Protein AF-A0A9K3PK61-F1 (afdb_monomer_lite)

Structure (mmCIF, N/CA/C/O backbone):
data_AF-A0A9K3PK61-F1
#
_entry.id   AF-A0A9K3PK61-F1
#
loop_
_atom_site.group_PDB
_atom_site.id
_atom_site.type_symbol
_atom_site.label_atom_id
_atom_site.label_alt_id
_atom_site.label_comp_id
_atom_site.label_asym_id
_atom_site.label_entity_id
_atom_site.label_seq_id
_atom_site.pdbx_PDB_ins_code
_atom_site.Cartn_x
_atom_site.Cartn_y
_atom_site.Cartn_z
_atom_site.occupancy
_atom_site.B_iso_or_equiv
_atom_site.auth_seq_id
_atom_site.auth_comp_id
_atom_site.auth_asym_id
_atom_site.auth_atom_id
_atom_site.pdbx_PDB_model_num
ATOM 1 N N . MET A 1 1 ? 43.080 -5.208 -83.975 1.00 47.97 1 MET A N 1
ATOM 2 C CA . MET A 1 1 ? 43.660 -5.923 -82.816 1.00 47.97 1 MET A CA 1
ATOM 3 C C . MET A 1 1 ? 43.603 -5.013 -81.592 1.00 47.97 1 MET A C 1
ATOM 5 O O . MET A 1 1 ? 44.447 -4.141 -81.452 1.00 47.97 1 MET A O 1
ATOM 9 N N . LEU A 1 2 ? 42.572 -5.136 -80.748 1.00 50.62 2 LEU A N 1
ATOM 10 C CA . LEU A 1 2 ? 42.465 -4.331 -79.523 1.00 50.62 2 LEU A CA 1
ATOM 11 C C . LEU A 1 2 ? 43.366 -4.932 -78.436 1.00 50.62 2 LEU A C 1
ATOM 13 O O . LEU A 1 2 ? 43.166 -6.068 -78.007 1.00 50.62 2 LEU A O 1
ATOM 17 N N . SER A 1 3 ? 44.374 -4.145 -78.059 1.00 52.72 3 SER A N 1
ATOM 18 C CA . SER A 1 3 ? 45.453 -4.431 -77.111 1.00 52.72 3 SER A CA 1
ATOM 19 C C . SER A 1 3 ? 44.979 -5.129 -75.829 1.00 52.72 3 SER A C 1
ATOM 21 O O . SER A 1 3 ? 44.103 -4.638 -75.111 1.00 52.72 3 SER A O 1
ATOM 23 N N . GLN A 1 4 ? 45.611 -6.263 -75.506 1.00 58.41 4 GLN A N 1
ATOM 24 C CA . GLN A 1 4 ? 45.382 -7.037 -74.279 1.00 58.41 4 GLN A CA 1
ATOM 25 C C . GLN A 1 4 ? 45.570 -6.211 -72.989 1.00 58.41 4 GLN A C 1
ATOM 27 O O . GLN A 1 4 ? 45.016 -6.570 -71.949 1.00 58.41 4 GLN A O 1
ATOM 32 N N . ALA A 1 5 ? 46.292 -5.086 -73.047 1.00 55.88 5 ALA A N 1
ATOM 33 C CA . ALA A 1 5 ? 46.519 -4.206 -71.903 1.00 55.88 5 ALA A CA 1
ATOM 34 C C . ALA A 1 5 ? 45.231 -3.515 -71.413 1.00 55.88 5 ALA A C 1
ATOM 36 O O . ALA A 1 5 ? 45.016 -3.395 -70.209 1.00 55.88 5 ALA A O 1
ATOM 37 N N . SER A 1 6 ? 44.328 -3.146 -72.329 1.00 56.25 6 SER A N 1
ATOM 38 C CA . SER A 1 6 ? 43.074 -2.450 -71.996 1.00 56.25 6 SER A CA 1
ATOM 39 C C . SER A 1 6 ? 42.056 -3.368 -71.295 1.00 56.25 6 SER A C 1
ATOM 41 O O . SER A 1 6 ? 41.242 -2.926 -70.487 1.00 56.25 6 SER A O 1
ATOM 43 N N . ARG A 1 7 ? 42.146 -4.689 -71.517 1.00 55.75 7 ARG A N 1
ATOM 44 C CA . ARG A 1 7 ? 41.277 -5.676 -70.850 1.00 55.75 7 ARG A CA 1
ATOM 45 C C . ARG A 1 7 ? 41.662 -5.921 -69.385 1.00 55.75 7 ARG A C 1
ATOM 47 O O . ARG A 1 7 ? 40.786 -6.217 -68.576 1.00 55.75 7 ARG A O 1
ATOM 54 N N . ARG A 1 8 ? 42.944 -5.775 -69.020 1.00 57.88 8 ARG A N 1
ATOM 55 C CA . ARG A 1 8 ? 43.430 -5.991 -67.640 1.00 57.88 8 ARG A CA 1
ATOM 56 C C . ARG A 1 8 ? 43.051 -4.850 -66.693 1.00 57.88 8 ARG A C 1
ATOM 58 O O . ARG A 1 8 ? 42.677 -5.108 -65.551 1.00 57.88 8 ARG A O 1
ATOM 65 N N . THR A 1 9 ? 43.091 -3.604 -67.160 1.00 57.41 9 THR A N 1
ATOM 66 C CA . THR A 1 9 ? 42.716 -2.433 -66.347 1.00 57.41 9 THR A CA 1
ATOM 67 C C . THR A 1 9 ? 41.215 -2.397 -66.054 1.00 57.41 9 THR A C 1
ATOM 69 O O . THR A 1 9 ? 40.814 -2.138 -64.920 1.00 57.41 9 THR A O 1
ATOM 72 N N . LEU A 1 10 ? 40.378 -2.770 -67.027 1.00 56.59 10 LEU A N 1
ATOM 73 C CA . LEU A 1 10 ? 38.927 -2.868 -66.835 1.00 56.59 10 LEU A CA 1
ATOM 74 C C . LEU A 1 10 ? 38.521 -4.011 -65.883 1.00 56.59 10 LEU A C 1
ATOM 76 O O . LEU A 1 10 ? 37.604 -3.846 -65.077 1.00 56.59 10 LEU A O 1
ATOM 80 N N . GLN A 1 11 ? 39.229 -5.148 -65.899 1.00 57.78 11 GLN A N 1
ATOM 81 C CA . GLN A 1 11 ? 38.993 -6.237 -64.937 1.00 57.78 11 GLN A CA 1
ATOM 82 C C . GLN A 1 11 ? 39.380 -5.863 -63.496 1.00 57.78 11 GLN A C 1
ATOM 84 O O . GLN A 1 11 ? 38.696 -6.270 -62.555 1.00 57.78 11 GLN A O 1
ATOM 89 N N . SER A 1 12 ? 40.441 -5.068 -63.320 1.00 57.28 12 SER A N 1
ATOM 90 C CA . SER A 1 12 ? 40.868 -4.529 -62.019 1.00 57.28 12 SER A CA 1
ATOM 91 C C . SER A 1 12 ? 39.804 -3.607 -61.403 1.00 57.28 12 SER A C 1
ATOM 93 O O . SER A 1 12 ? 39.381 -3.814 -60.263 1.00 57.28 12 SER A O 1
ATOM 95 N N . LEU A 1 13 ? 39.272 -2.664 -62.188 1.00 57.88 13 LEU A N 1
ATOM 96 C CA . LEU A 1 13 ? 38.230 -1.731 -61.737 1.00 57.88 13 LEU A CA 1
ATOM 97 C C . LEU A 1 13 ? 36.917 -2.443 -61.360 1.00 57.88 13 LEU A C 1
ATOM 99 O O . LEU A 1 13 ? 36.289 -2.110 -60.354 1.00 57.88 13 LEU A O 1
ATOM 103 N N . SER A 1 14 ? 36.524 -3.474 -62.116 1.00 58.75 14 SER A N 1
ATOM 104 C CA . SER A 1 14 ? 35.324 -4.274 -61.828 1.00 58.75 14 SER A CA 1
ATOM 105 C C . SER A 1 14 ? 35.435 -5.074 -60.521 1.00 58.75 14 SER A C 1
ATOM 107 O O . SER A 1 14 ? 34.473 -5.135 -59.749 1.00 58.75 14 SER A O 1
ATOM 109 N N . ARG A 1 15 ? 36.608 -5.661 -60.233 1.00 58.84 15 ARG A N 1
ATOM 110 C CA . ARG A 1 15 ? 36.844 -6.399 -58.980 1.00 58.84 15 ARG A CA 1
ATOM 111 C C . ARG A 1 15 ? 36.798 -5.477 -57.763 1.00 58.84 15 ARG A C 1
ATOM 113 O O . ARG A 1 15 ? 36.154 -5.829 -56.776 1.00 58.84 15 ARG A O 1
ATOM 120 N N . ASN A 1 16 ? 37.390 -4.289 -57.860 1.00 57.00 16 ASN A N 1
ATOM 121 C CA . ASN A 1 16 ? 37.426 -3.331 -56.755 1.00 57.00 16 ASN A CA 1
ATOM 122 C C . ASN A 1 16 ? 36.024 -2.808 -56.398 1.00 57.00 16 ASN A C 1
ATOM 124 O O . ASN A 1 16 ? 35.656 -2.809 -55.223 1.00 57.00 16 ASN A O 1
ATOM 128 N N . ASN A 1 17 ? 35.183 -2.484 -57.389 1.00 59.34 17 ASN A N 1
ATOM 129 C CA . ASN A 1 17 ? 33.798 -2.068 -57.127 1.00 59.34 17 ASN A CA 1
ATOM 130 C C . ASN A 1 17 ? 32.961 -3.168 -56.459 1.00 59.34 17 ASN A C 1
ATOM 132 O O . ASN A 1 17 ? 32.141 -2.884 -55.586 1.00 59.34 17 ASN A O 1
ATOM 136 N N . ARG A 1 18 ? 33.177 -4.439 -56.816 1.00 58.88 18 ARG A N 1
ATOM 137 C CA . ARG A 1 18 ? 32.438 -5.561 -56.216 1.00 58.88 18 ARG A CA 1
ATOM 138 C C . ARG A 1 18 ? 32.796 -5.768 -54.741 1.00 58.88 18 ARG A C 1
ATOM 140 O O . ARG A 1 18 ? 31.907 -6.060 -53.944 1.00 58.88 18 ARG A O 1
ATOM 147 N N . VAL A 1 19 ? 34.065 -5.576 -54.375 1.00 59.38 19 VAL A N 1
ATOM 148 C CA . VAL A 1 19 ? 34.537 -5.667 -52.981 1.00 59.38 19 VAL A CA 1
ATOM 149 C C . VAL A 1 19 ? 33.983 -4.516 -52.137 1.00 59.38 19 VAL A C 1
ATOM 151 O O . VAL A 1 19 ? 33.460 -4.766 -51.052 1.00 59.38 19 VAL A O 1
ATOM 154 N N . VAL A 1 20 ? 34.001 -3.282 -52.652 1.00 60.31 20 VAL A N 1
ATOM 155 C CA . VAL A 1 20 ? 33.456 -2.107 -51.943 1.00 60.31 20 VAL A CA 1
ATOM 156 C C . VAL A 1 20 ? 31.945 -2.242 -51.715 1.00 60.31 20 VAL A C 1
ATOM 158 O O . VAL A 1 20 ? 31.467 -2.027 -50.602 1.00 60.31 20 VAL A O 1
ATOM 161 N N . VAL A 1 21 ? 31.182 -2.688 -52.720 1.00 60.50 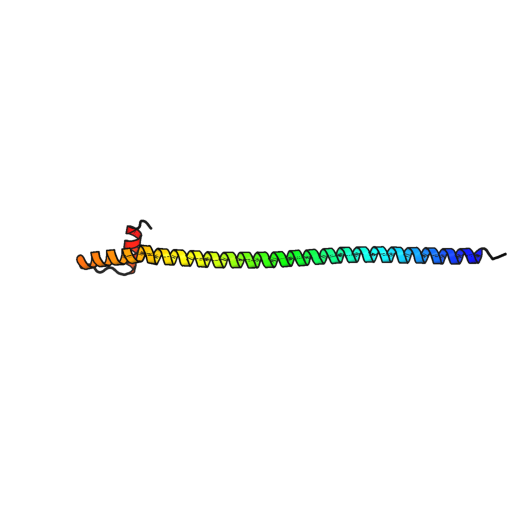21 VAL A N 1
ATOM 162 C CA . VAL A 1 21 ? 29.730 -2.907 -52.580 1.00 60.50 21 VAL A CA 1
ATOM 163 C C . VAL A 1 21 ? 29.415 -4.053 -51.609 1.00 60.50 21 VAL A C 1
ATOM 165 O O . VAL A 1 21 ? 28.472 -3.949 -50.824 1.00 60.50 21 VAL A O 1
ATOM 168 N N . ALA A 1 22 ? 30.201 -5.135 -51.614 1.00 58.78 22 ALA A N 1
ATOM 169 C CA . ALA A 1 22 ? 30.014 -6.251 -50.685 1.00 58.78 22 ALA A CA 1
ATOM 170 C C . ALA A 1 22 ? 30.331 -5.869 -49.226 1.00 58.78 22 ALA A C 1
ATOM 172 O O . ALA A 1 22 ? 29.594 -6.266 -48.321 1.00 58.78 22 ALA A O 1
ATOM 173 N N . ALA A 1 23 ? 31.380 -5.074 -48.993 1.00 60.56 23 ALA A N 1
ATOM 174 C CA . ALA A 1 23 ? 31.728 -4.569 -47.665 1.00 60.56 23 ALA A CA 1
ATOM 175 C C . ALA A 1 23 ? 30.654 -3.610 -47.123 1.00 60.56 23 ALA A C 1
ATOM 177 O O . ALA A 1 23 ? 30.224 -3.745 -45.976 1.00 60.56 23 ALA A O 1
ATOM 178 N N . ASN A 1 24 ? 30.146 -2.708 -47.969 1.00 59.28 24 ASN A N 1
ATOM 179 C CA . ASN A 1 24 ? 29.130 -1.736 -47.562 1.00 59.28 24 ASN A CA 1
ATOM 180 C C . ASN A 1 24 ? 27.782 -2.406 -47.222 1.00 59.28 24 ASN A C 1
ATOM 182 O O . ASN A 1 24 ? 27.124 -2.048 -46.246 1.00 59.28 24 ASN A O 1
ATOM 186 N N . ARG A 1 25 ? 27.399 -3.460 -47.962 1.00 59.09 25 ARG A N 1
ATOM 187 C CA . ARG A 1 25 ? 26.182 -4.246 -47.674 1.00 59.09 25 ARG A CA 1
ATOM 188 C C . ARG A 1 25 ? 26.254 -5.022 -46.354 1.00 59.09 25 ARG A C 1
ATOM 190 O O . ARG A 1 25 ? 25.251 -5.092 -45.650 1.00 59.09 25 ARG A O 1
ATOM 197 N N . ARG A 1 26 ? 27.416 -5.584 -45.994 1.00 59.50 26 ARG A N 1
ATOM 198 C CA . ARG A 1 26 ? 27.598 -6.284 -44.702 1.00 59.50 26 ARG A CA 1
ATOM 199 C C . ARG A 1 26 ? 27.552 -5.324 -43.514 1.00 59.50 26 ARG A C 1
ATOM 201 O O . ARG A 1 26 ? 26.982 -5.665 -42.485 1.00 59.50 26 ARG A O 1
ATOM 208 N N . SER A 1 27 ? 28.107 -4.126 -43.680 1.00 58.91 27 SER A N 1
ATOM 209 C CA . SER A 1 27 ? 28.071 -3.068 -42.667 1.00 58.91 27 SER A CA 1
ATOM 210 C C . SER A 1 27 ? 26.631 -2.644 -42.338 1.00 58.91 27 SER A C 1
ATOM 212 O O . SER A 1 27 ? 26.229 -2.664 -41.178 1.00 58.91 27 SER A O 1
ATOM 214 N N . MET A 1 28 ? 25.807 -2.376 -43.359 1.00 59.56 28 MET A N 1
ATOM 215 C CA . MET A 1 28 ? 24.398 -1.975 -43.194 1.00 59.56 28 MET A CA 1
ATOM 216 C C . MET A 1 28 ? 23.533 -3.038 -42.494 1.00 59.56 28 MET A C 1
ATOM 218 O O . MET A 1 28 ? 22.724 -2.691 -41.637 1.00 59.56 28 MET A O 1
ATOM 222 N N . MET A 1 29 ? 23.730 -4.327 -42.803 1.00 61.44 29 MET A N 1
ATOM 223 C CA . MET A 1 29 ? 23.053 -5.431 -42.099 1.00 61.44 29 MET A CA 1
ATOM 224 C C . MET A 1 29 ? 23.405 -5.447 -40.602 1.00 61.44 29 MET A C 1
ATOM 226 O O . MET A 1 29 ? 22.514 -5.512 -39.761 1.00 61.44 29 MET A O 1
ATOM 230 N N . ALA A 1 30 ? 24.685 -5.273 -40.255 1.00 65.56 30 ALA A N 1
ATOM 231 C CA . ALA A 1 30 ? 25.121 -5.234 -38.859 1.00 65.56 30 ALA A CA 1
ATOM 232 C C . ALA A 1 30 ? 24.581 -4.014 -38.085 1.00 65.56 30 ALA A C 1
ATOM 234 O O . ALA A 1 30 ? 24.357 -4.104 -36.878 1.00 65.56 30 ALA A O 1
ATOM 235 N N . PHE A 1 31 ? 24.362 -2.872 -38.746 1.00 68.44 31 PHE A N 1
ATOM 236 C CA . PHE A 1 31 ? 23.710 -1.714 -38.123 1.00 68.44 31 PHE A CA 1
ATOM 237 C C . PHE A 1 31 ? 22.213 -1.936 -37.903 1.00 68.44 31 PHE A C 1
ATOM 239 O O . PHE A 1 31 ? 21.709 -1.573 -36.842 1.00 68.44 31 PHE A O 1
ATOM 246 N N . ALA A 1 32 ? 21.521 -2.567 -38.854 1.00 70.12 32 ALA A N 1
ATOM 247 C CA . ALA A 1 32 ? 20.107 -2.905 -38.710 1.00 70.12 32 ALA A CA 1
ATOM 248 C C . ALA A 1 32 ? 19.871 -3.880 -37.544 1.00 70.12 32 ALA A C 1
ATOM 250 O O . ALA A 1 32 ? 18.958 -3.677 -36.746 1.00 70.12 32 ALA A O 1
ATOM 251 N N . ASP A 1 33 ? 20.733 -4.887 -37.388 1.00 72.44 33 ASP A N 1
ATOM 252 C CA . ASP A 1 33 ? 20.642 -5.835 -36.274 1.00 72.44 33 ASP A CA 1
ATOM 253 C C . ASP A 1 33 ? 20.948 -5.167 -34.925 1.00 72.44 33 ASP A C 1
ATOM 255 O O . ASP A 1 33 ? 20.261 -5.416 -33.934 1.00 72.44 33 ASP A O 1
ATOM 259 N N . LYS A 1 34 ? 21.925 -4.249 -34.882 1.00 72.50 34 LYS A N 1
ATOM 260 C CA . LYS A 1 34 ? 22.216 -3.447 -33.681 1.00 72.50 34 LYS A CA 1
ATOM 261 C C . LYS A 1 34 ? 21.078 -2.495 -33.314 1.00 72.50 34 LYS A C 1
ATOM 263 O O . LYS A 1 34 ? 20.835 -2.302 -32.127 1.00 72.50 34 LYS A O 1
ATOM 268 N N . ALA A 1 35 ? 20.396 -1.906 -34.296 1.00 73.69 35 ALA A N 1
ATOM 269 C CA . ALA A 1 35 ? 19.248 -1.034 -34.060 1.00 73.69 35 ALA A CA 1
ATOM 270 C C . ALA A 1 35 ? 18.078 -1.817 -33.446 1.00 73.69 35 ALA A C 1
ATOM 272 O O . ALA A 1 35 ? 17.584 -1.426 -32.395 1.00 73.69 35 ALA A O 1
ATOM 273 N N . LYS A 1 36 ? 17.738 -2.982 -34.014 1.00 79.06 36 LYS A N 1
ATOM 274 C CA . LYS A 1 36 ? 16.713 -3.887 -33.460 1.00 79.06 36 LYS A CA 1
ATOM 275 C C . LYS A 1 36 ? 17.048 -4.371 -32.051 1.00 79.06 36 LYS A C 1
ATOM 277 O O . LYS A 1 36 ? 16.159 -4.569 -31.233 1.00 79.06 36 LYS A O 1
ATOM 282 N N . LEU A 1 37 ? 18.329 -4.604 -31.760 1.00 81.06 37 LEU A N 1
ATOM 283 C CA . LEU A 1 37 ? 18.750 -5.010 -30.421 1.00 81.06 37 LEU A CA 1
ATOM 284 C C . LEU A 1 37 ? 18.571 -3.873 -29.405 1.00 81.06 37 LEU A C 1
ATOM 286 O O . LEU A 1 37 ? 18.160 -4.133 -28.282 1.00 81.06 37 LEU A O 1
ATOM 290 N N . ARG A 1 38 ? 18.859 -2.623 -29.793 1.00 81.00 38 ARG A N 1
ATOM 291 C CA . ARG A 1 38 ? 18.628 -1.451 -28.934 1.00 81.00 38 ARG A CA 1
ATOM 292 C C . ARG A 1 38 ? 17.147 -1.210 -28.683 1.00 81.00 38 ARG A C 1
ATOM 294 O O . ARG A 1 38 ? 16.781 -1.016 -27.535 1.00 81.00 38 ARG A O 1
ATOM 301 N N . GLU A 1 39 ? 16.330 -1.305 -29.727 1.00 80.19 39 GLU A N 1
ATOM 302 C CA . GLU A 1 39 ? 14.871 -1.199 -29.637 1.00 80.19 39 GLU A CA 1
ATOM 303 C C . GLU A 1 39 ? 14.311 -2.195 -28.614 1.00 80.19 39 GLU A C 1
ATOM 305 O O . GLU A 1 39 ? 13.655 -1.791 -27.663 1.00 80.19 39 GLU A O 1
ATOM 310 N N . LYS A 1 40 ? 14.709 -3.473 -28.694 1.00 86.50 40 LYS A N 1
ATOM 311 C CA . LYS A 1 40 ? 14.306 -4.491 -27.708 1.00 86.50 40 LYS A CA 1
ATOM 312 C C . LYS A 1 40 ? 14.758 -4.185 -26.281 1.00 86.50 40 LYS A C 1
ATOM 314 O O . LYS A 1 40 ? 14.033 -4.459 -25.335 1.00 86.50 40 LYS A O 1
ATOM 319 N N . VAL A 1 41 ? 15.963 -3.643 -26.104 1.00 88.00 41 VAL A N 1
ATOM 320 C CA . VAL A 1 41 ? 16.473 -3.283 -24.770 1.00 88.00 41 VAL A CA 1
ATOM 321 C C . VAL A 1 41 ? 15.703 -2.096 -24.190 1.00 88.00 41 VAL A C 1
ATOM 323 O O . VAL A 1 41 ? 15.459 -2.056 -22.985 1.00 88.00 41 VAL A O 1
ATOM 326 N N . GLU A 1 42 ? 15.323 -1.132 -25.026 1.00 87.38 42 GLU A N 1
ATOM 327 C CA . GLU A 1 42 ? 14.506 0.014 -24.622 1.00 87.38 42 GLU A CA 1
ATOM 328 C C . GLU A 1 42 ? 13.075 -0.416 -24.280 1.00 87.38 42 GLU A C 1
ATOM 330 O O . GLU A 1 42 ? 12.559 0.003 -23.244 1.00 87.38 42 GLU A O 1
ATOM 335 N N . GLU A 1 43 ? 12.480 -1.314 -25.068 1.00 86.38 43 GLU A N 1
ATOM 336 C CA . GLU A 1 43 ? 11.187 -1.940 -24.771 1.00 86.38 43 GLU A CA 1
ATOM 337 C C . GLU A 1 43 ? 11.226 -2.714 -23.447 1.00 8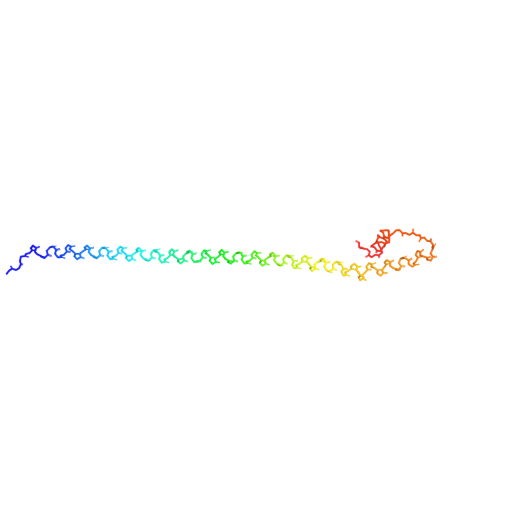6.38 43 GLU A C 1
ATOM 339 O O . GLU A 1 43 ? 10.396 -2.473 -22.572 1.00 86.38 43 GLU A O 1
ATOM 344 N N . ASP A 1 44 ? 12.221 -3.582 -23.244 1.00 89.62 44 ASP A N 1
ATOM 345 C CA . ASP A 1 44 ? 12.377 -4.353 -22.004 1.00 89.62 44 ASP A CA 1
ATOM 346 C C . ASP A 1 44 ? 12.555 -3.442 -20.787 1.00 89.62 44 ASP A C 1
ATOM 348 O O . ASP A 1 44 ? 12.019 -3.706 -19.706 1.00 89.62 44 ASP A O 1
ATOM 352 N N . ARG A 1 45 ? 13.321 -2.358 -20.940 1.00 88.81 45 ARG A N 1
ATOM 353 C CA . ARG A 1 45 ? 13.520 -1.382 -19.871 1.00 88.81 45 ARG A CA 1
ATOM 354 C C . ARG A 1 45 ? 12.219 -0.645 -19.558 1.00 88.81 45 ARG A C 1
ATOM 356 O O . ARG A 1 45 ? 11.869 -0.529 -18.387 1.00 88.81 45 ARG A O 1
ATOM 363 N N . TYR A 1 46 ? 11.494 -0.204 -20.581 1.00 90.94 46 TYR A N 1
ATOM 364 C CA . TYR A 1 46 ? 10.202 0.452 -20.414 1.00 90.94 46 TYR A CA 1
ATOM 365 C C . TYR A 1 46 ? 9.184 -0.469 -19.729 1.00 90.94 46 TYR A C 1
ATOM 367 O O . TYR A 1 46 ? 8.511 -0.057 -18.785 1.00 90.94 46 TYR A O 1
ATOM 375 N N . MET A 1 47 ? 9.114 -1.737 -20.139 1.00 92.38 47 MET A N 1
ATOM 376 C CA . MET A 1 47 ? 8.218 -2.720 -19.529 1.00 92.38 47 MET A CA 1
ATOM 377 C C . MET A 1 47 ? 8.564 -2.975 -18.060 1.00 92.38 47 MET A C 1
ATOM 379 O O . MET A 1 47 ? 7.661 -3.027 -17.226 1.00 92.38 47 MET A O 1
ATOM 383 N N . LYS A 1 48 ? 9.853 -3.053 -17.710 1.00 91.56 48 LYS A N 1
ATOM 384 C CA . LYS A 1 48 ? 10.285 -3.170 -16.308 1.00 91.56 48 LYS A CA 1
ATOM 385 C C . LYS A 1 48 ? 9.890 -1.956 -15.471 1.00 91.56 48 LYS A C 1
ATOM 387 O O . LYS A 1 48 ? 9.358 -2.136 -14.380 1.00 91.56 48 LYS A O 1
ATOM 392 N N . GLU A 1 49 ? 10.088 -0.744 -15.988 1.00 91.69 49 GLU A N 1
ATOM 393 C CA . GLU A 1 49 ? 9.682 0.491 -15.302 1.00 91.69 49 GLU A CA 1
ATOM 394 C C . GLU A 1 49 ? 8.155 0.519 -15.064 1.00 91.69 49 GLU A C 1
ATOM 396 O O . GLU A 1 49 ? 7.695 0.881 -13.979 1.00 91.69 49 GLU A O 1
ATOM 401 N N . GLN A 1 50 ? 7.350 0.061 -16.033 1.00 91.12 50 GLN A N 1
ATOM 402 C CA . GLN A 1 50 ? 5.895 -0.056 -15.866 1.00 91.12 50 GLN A CA 1
ATOM 403 C C . GLN A 1 50 ? 5.493 -1.136 -14.855 1.00 91.12 50 GLN A C 1
ATOM 405 O O . GLN A 1 50 ? 4.582 -0.918 -14.054 1.00 91.12 50 GLN A O 1
ATOM 410 N N . GLU A 1 51 ? 6.161 -2.292 -14.859 1.00 90.06 51 GLU A N 1
ATOM 411 C CA . GLU A 1 51 ? 5.910 -3.349 -13.878 1.00 90.06 51 GLU A CA 1
ATOM 412 C C . GLU A 1 51 ? 6.219 -2.898 -12.451 1.00 90.06 51 GLU A C 1
ATOM 414 O O . GLU A 1 51 ? 5.462 -3.214 -11.530 1.00 90.06 51 GLU A O 1
ATOM 419 N N . GLU A 1 52 ? 7.321 -2.177 -12.249 1.00 91.62 52 GLU A N 1
ATOM 420 C CA . GLU A 1 52 ? 7.690 -1.626 -10.945 1.00 91.62 52 GLU A CA 1
ATOM 421 C C . GLU A 1 52 ? 6.653 -0.603 -10.478 1.00 91.62 52 GLU A C 1
ATOM 423 O O . GLU A 1 52 ? 6.101 -0.752 -9.385 1.00 91.62 52 GLU A O 1
ATOM 428 N N . ALA A 1 53 ? 6.274 0.342 -11.344 1.00 90.88 53 ALA A N 1
ATOM 429 C CA . ALA A 1 53 ? 5.230 1.318 -11.043 1.00 90.88 53 ALA A CA 1
ATOM 430 C C . ALA A 1 53 ? 3.876 0.654 -10.729 1.00 90.88 53 ALA A C 1
ATOM 432 O O . ALA A 1 53 ? 3.131 1.107 -9.856 1.00 90.88 53 ALA A O 1
ATOM 433 N N . TRP A 1 54 ? 3.532 -0.435 -11.421 1.00 91.50 54 TRP A N 1
ATOM 434 C CA . TRP A 1 54 ? 2.308 -1.182 -11.146 1.00 91.50 54 TRP A CA 1
ATOM 435 C C . TRP A 1 54 ? 2.374 -1.927 -9.810 1.00 91.50 54 TRP A C 1
ATOM 437 O O . TRP A 1 54 ? 1.416 -1.874 -9.036 1.00 91.50 54 TRP A O 1
ATOM 447 N N . LYS A 1 55 ? 3.507 -2.564 -9.490 1.00 91.56 55 LYS A N 1
ATOM 448 C CA . LYS A 1 55 ? 3.725 -3.230 -8.195 1.00 91.56 55 LYS A CA 1
ATOM 449 C C . LYS A 1 55 ? 3.648 -2.241 -7.035 1.00 91.56 55 LYS A C 1
ATOM 451 O O . LYS A 1 55 ? 3.042 -2.565 -6.015 1.00 91.56 55 LYS A O 1
ATOM 456 N N . GLU A 1 56 ? 4.213 -1.047 -7.181 1.00 90.44 56 GLU A N 1
ATOM 457 C CA . GLU A 1 56 ? 4.114 0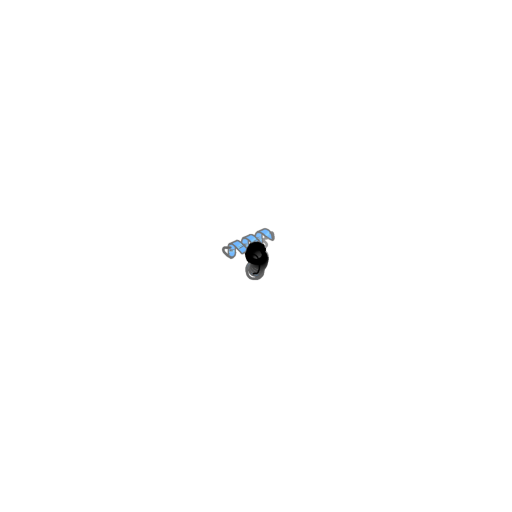.010 -6.170 1.00 90.44 56 GLU A CA 1
ATOM 458 C C . GLU A 1 56 ? 2.669 0.464 -5.958 1.00 90.44 56 GLU A C 1
ATOM 460 O O . GLU A 1 56 ? 2.200 0.490 -4.819 1.00 90.44 56 GLU A O 1
ATOM 465 N N . LYS A 1 57 ? 1.919 0.715 -7.040 1.00 89.56 57 LYS A N 1
ATOM 466 C CA . LYS A 1 57 ? 0.483 1.034 -6.953 1.00 89.56 57 LYS A CA 1
ATOM 467 C C . LYS A 1 57 ? -0.310 -0.077 -6.269 1.00 89.56 57 LYS A C 1
ATOM 469 O O . LYS A 1 57 ? -1.171 0.208 -5.443 1.00 89.56 57 LYS A O 1
ATOM 474 N N . LEU A 1 58 ? -0.007 -1.339 -6.574 1.00 89.38 58 LEU A N 1
ATOM 475 C CA . LEU A 1 58 ? -0.676 -2.483 -5.958 1.00 89.38 58 LEU A CA 1
ATOM 476 C C . LEU A 1 58 ? -0.391 -2.563 -4.451 1.00 89.38 58 LEU A C 1
ATOM 478 O O . LEU A 1 58 ? -1.294 -2.860 -3.673 1.00 89.38 58 LEU A O 1
ATOM 482 N N . ARG A 1 59 ? 0.849 -2.287 -4.025 1.00 86.88 59 ARG A N 1
ATOM 483 C CA . ARG A 1 59 ? 1.209 -2.229 -2.599 1.00 86.88 59 ARG A CA 1
ATOM 484 C C . ARG A 1 59 ? 0.491 -1.088 -1.886 1.00 86.88 59 ARG A C 1
ATOM 486 O O . ARG A 1 59 ? -0.054 -1.320 -0.814 1.00 86.88 59 ARG A O 1
ATOM 493 N N . ALA A 1 60 ? 0.447 0.097 -2.492 1.00 84.75 60 ALA A N 1
ATOM 494 C CA . ALA A 1 60 ? -0.258 1.244 -1.927 1.00 84.75 60 ALA A CA 1
ATOM 495 C C . ALA A 1 60 ? -1.761 0.963 -1.760 1.00 84.75 60 ALA A C 1
ATOM 497 O O . ALA A 1 60 ? -2.319 1.214 -0.696 1.00 84.75 60 ALA A O 1
ATOM 498 N N . LEU A 1 61 ? -2.400 0.363 -2.772 1.00 81.69 61 LEU A N 1
ATOM 499 C CA . LEU A 1 61 ? -3.810 -0.032 -2.697 1.00 81.69 61 LEU A CA 1
ATOM 500 C C . LEU A 1 61 ? -4.061 -1.089 -1.615 1.00 81.69 61 LEU A C 1
ATOM 502 O O . LEU A 1 61 ? -5.027 -0.966 -0.870 1.00 81.69 61 LEU A O 1
ATOM 506 N N . LYS A 1 62 ? -3.182 -2.091 -1.482 1.00 80.19 62 LYS A N 1
ATOM 507 C CA . LYS A 1 62 ? -3.302 -3.103 -0.420 1.00 80.19 62 LYS A CA 1
ATOM 508 C C . LYS A 1 62 ? -3.181 -2.504 0.977 1.00 80.19 62 LYS A C 1
ATOM 510 O O . LYS A 1 62 ? -3.995 -2.825 1.830 1.00 80.19 62 LYS A O 1
ATOM 515 N N . GLN A 1 63 ? -2.220 -1.609 1.197 1.00 78.94 63 GLN A N 1
ATOM 516 C CA . GLN A 1 63 ? -2.077 -0.918 2.483 1.00 78.94 63 GLN A CA 1
ATOM 517 C C . GLN A 1 63 ? -3.311 -0.069 2.807 1.00 78.94 63 GLN A C 1
ATOM 519 O O . GLN A 1 63 ? -3.773 -0.036 3.947 1.00 78.94 63 GLN A O 1
ATOM 524 N N . GLN A 1 64 ? -3.872 0.602 1.801 1.00 74.19 64 GLN A N 1
ATOM 525 C CA . GLN A 1 64 ? -5.093 1.384 1.964 1.00 74.19 64 GLN A CA 1
ATOM 526 C C . GLN A 1 64 ? -6.311 0.499 2.278 1.00 74.19 64 GLN A C 1
ATOM 528 O O . GLN A 1 64 ? -7.158 0.881 3.083 1.00 74.19 64 GLN A O 1
ATOM 533 N N . GLU A 1 65 ? -6.398 -0.690 1.683 1.00 71.38 65 GLU A N 1
ATOM 534 C CA . GLU A 1 65 ? -7.463 -1.649 1.974 1.00 71.38 65 GLU A CA 1
ATOM 535 C C . GLU A 1 65 ? -7.313 -2.279 3.367 1.00 71.38 65 GLU A C 1
ATOM 537 O O . GLU A 1 65 ? -8.299 -2.353 4.093 1.00 71.38 65 GLU A O 1
ATOM 542 N N . GLU A 1 66 ? -6.102 -2.672 3.775 1.00 67.62 66 GLU A N 1
ATOM 543 C CA . GLU A 1 66 ? -5.818 -3.202 5.120 1.00 67.62 66 GLU A CA 1
ATOM 544 C C . GLU A 1 66 ? -6.178 -2.179 6.201 1.00 67.62 66 GLU A C 1
ATOM 546 O O . GLU A 1 66 ? -6.993 -2.463 7.073 1.00 67.62 66 GLU A O 1
ATOM 551 N N . THR A 1 67 ? -5.691 -0.943 6.076 1.00 72.06 67 THR A N 1
ATOM 552 C CA . THR A 1 67 ? -6.028 0.134 7.025 1.00 72.06 67 THR A CA 1
ATOM 553 C C . THR A 1 67 ? -7.524 0.448 7.072 1.00 72.06 67 THR A C 1
ATOM 555 O O . THR A 1 67 ? -8.060 0.720 8.146 1.00 72.06 67 THR A O 1
ATOM 558 N N . SER A 1 68 ? -8.221 0.380 5.934 1.00 70.38 68 SER A N 1
ATOM 559 C CA . SER A 1 68 ? -9.672 0.597 5.888 1.00 70.38 68 SER A CA 1
ATOM 560 C C . SER A 1 68 ? -10.449 -0.559 6.521 1.00 70.38 68 SER A C 1
ATOM 562 O O . SER A 1 68 ? -11.444 -0.322 7.203 1.00 70.38 68 SER A O 1
ATOM 564 N N . ARG A 1 69 ? -10.000 -1.804 6.322 1.00 67.62 69 ARG A N 1
ATOM 565 C CA . ARG A 1 69 ? -10.605 -2.995 6.934 1.00 67.62 69 ARG A CA 1
ATOM 566 C C . ARG A 1 69 ? -10.395 -3.022 8.439 1.00 67.62 69 ARG A C 1
ATOM 568 O O . ARG A 1 69 ? -11.347 -3.297 9.161 1.00 67.62 69 ARG A O 1
ATOM 575 N N . ASP A 1 70 ? -9.201 -2.681 8.907 1.00 69.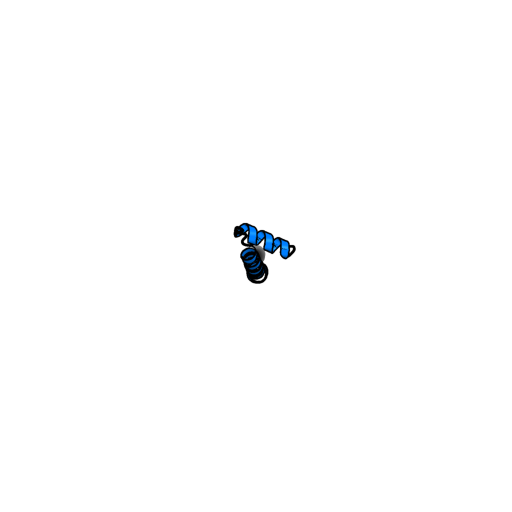25 70 ASP A N 1
ATOM 576 C CA . ASP A 1 70 ? -8.895 -2.632 10.336 1.00 69.25 70 ASP A CA 1
ATOM 577 C C . ASP A 1 70 ? -9.704 -1.532 11.033 1.00 69.25 70 ASP A C 1
ATOM 579 O O . ASP A 1 70 ? -10.279 -1.761 12.098 1.00 69.25 70 ASP A O 1
ATOM 583 N N . ALA A 1 71 ? -9.831 -0.357 10.405 1.00 67.88 71 ALA A N 1
ATOM 584 C CA . ALA A 1 71 ? -10.677 0.723 10.909 1.00 67.88 71 ALA A CA 1
ATOM 585 C C . ALA A 1 71 ? -12.166 0.335 10.932 1.00 67.88 71 ALA A C 1
ATOM 587 O O . ALA A 1 71 ? -12.858 0.621 11.911 1.00 67.88 71 ALA A O 1
ATOM 588 N N . ALA A 1 72 ? -12.656 -0.346 9.891 1.00 67.12 72 ALA A N 1
ATOM 589 C CA . ALA A 1 72 ? -14.029 -0.844 9.843 1.00 67.12 72 ALA A CA 1
ATOM 590 C C . ALA A 1 72 ? -14.286 -1.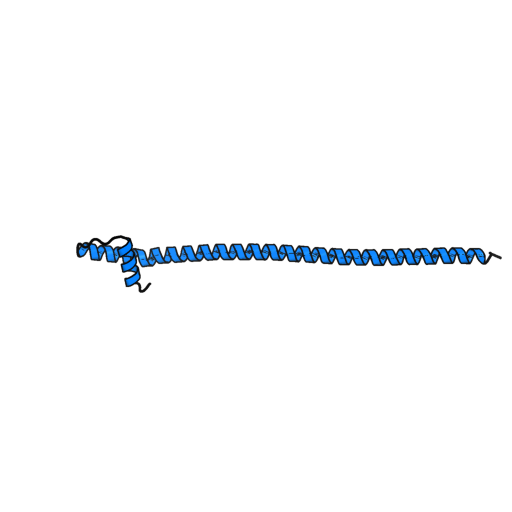907 10.923 1.00 67.12 72 ALA A C 1
ATOM 592 O O . ALA A 1 72 ? -15.275 -1.816 11.643 1.00 67.12 72 ALA A O 1
ATOM 593 N N . HIS A 1 73 ? -13.366 -2.857 11.109 1.00 67.00 73 HIS A N 1
ATOM 594 C CA . HIS A 1 73 ? -13.469 -3.883 12.148 1.00 67.00 73 HIS A CA 1
ATOM 595 C C . HIS A 1 73 ? -13.455 -3.273 13.560 1.00 67.00 73 HIS A C 1
ATOM 597 O O . HIS A 1 73 ? -14.237 -3.670 14.424 1.00 67.00 73 HIS A O 1
ATOM 603 N N . HIS A 1 74 ? -12.617 -2.258 13.794 1.00 67.94 74 HIS A N 1
ATOM 604 C CA . HIS A 1 74 ? -12.625 -1.504 15.047 1.00 67.94 74 HIS A CA 1
ATOM 605 C C . HIS A 1 74 ? -13.971 -0.803 15.296 1.00 67.94 74 HIS A C 1
ATOM 607 O O . HIS A 1 74 ? -14.527 -0.930 16.388 1.00 67.94 74 HIS A O 1
ATOM 613 N N . ALA A 1 75 ? -14.520 -0.118 14.292 1.00 67.62 75 ALA A N 1
ATOM 614 C CA . ALA A 1 75 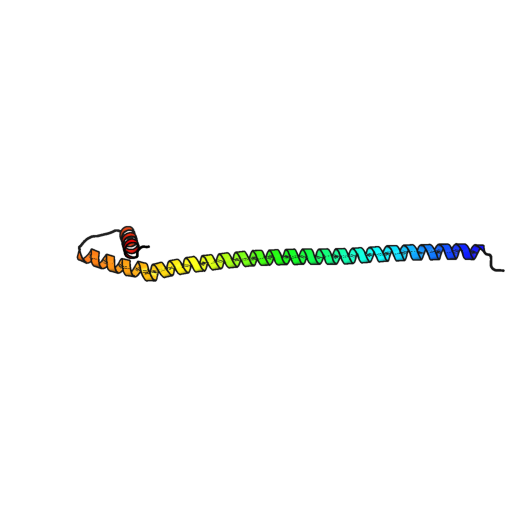? -15.784 0.606 14.424 1.00 67.62 75 ALA A CA 1
ATOM 615 C C . ALA A 1 75 ? -17.005 -0.322 14.575 1.00 67.62 75 ALA A C 1
ATOM 617 O O . ALA A 1 75 ? -17.946 0.002 15.298 1.00 67.62 75 ALA A O 1
ATOM 618 N N . GLU A 1 76 ? -17.011 -1.476 13.905 1.00 69.56 76 GLU A N 1
ATOM 619 C CA . GLU A 1 76 ? -18.139 -2.413 13.939 1.00 69.56 76 GLU A CA 1
ATOM 620 C C . GLU A 1 76 ? -18.139 -3.310 15.176 1.00 69.56 76 GLU A C 1
ATOM 622 O O . GLU A 1 76 ? -19.208 -3.630 15.688 1.00 69.56 76 GLU A O 1
ATOM 627 N N . VAL A 1 77 ? -16.967 -3.727 15.660 1.00 75.50 77 VAL A N 1
ATOM 628 C CA . VAL A 1 77 ? -16.879 -4.745 16.717 1.00 75.50 77 VAL A CA 1
ATOM 629 C C . VAL A 1 77 ? -16.457 -4.135 18.051 1.00 75.50 77 VAL A C 1
ATOM 631 O O . VAL A 1 77 ? -17.072 -4.410 19.080 1.00 75.50 77 VAL A O 1
ATOM 634 N N . VAL A 1 78 ? -15.435 -3.277 18.060 1.00 74.19 78 VAL A N 1
ATOM 635 C CA . VAL A 1 78 ? -14.854 -2.766 19.311 1.00 74.19 78 VAL A CA 1
ATOM 636 C C . VAL A 1 78 ? -15.704 -1.640 19.906 1.00 74.19 78 VAL A C 1
ATOM 638 O O . VAL A 1 78 ? -15.939 -1.632 21.114 1.00 74.19 78 VAL A O 1
ATOM 641 N N . ASP A 1 79 ? -16.208 -0.711 19.092 1.00 79.12 79 ASP A N 1
ATOM 642 C CA . ASP A 1 79 ? -16.973 0.442 19.592 1.00 79.12 79 ASP A CA 1
ATOM 643 C C . ASP A 1 79 ? -18.331 0.084 20.227 1.00 79.12 79 ASP A C 1
ATOM 645 O O . ASP A 1 79 ? -18.672 0.674 21.259 1.00 79.12 79 ASP A O 1
ATOM 649 N N . PRO A 1 80 ? -19.118 -0.874 19.700 1.00 83.25 80 PRO A N 1
ATOM 650 C CA . PRO A 1 80 ? -20.333 -1.320 20.380 1.00 83.25 80 PRO A CA 1
ATOM 651 C C . PRO A 1 80 ? -20.030 -1.984 21.723 1.00 83.25 80 PRO A C 1
ATOM 653 O O . PRO A 1 80 ? -20.669 -1.662 22.722 1.00 83.25 80 PRO A O 1
ATOM 656 N N . VAL A 1 81 ? -19.000 -2.834 21.776 1.00 81.62 81 VAL A N 1
ATOM 657 C CA . VAL A 1 81 ? -18.597 -3.519 23.012 1.00 81.62 81 VAL A CA 1
ATOM 658 C C . VAL A 1 81 ? -18.090 -2.524 24.054 1.00 81.62 81 VAL A C 1
ATOM 660 O O . VAL A 1 81 ? -18.435 -2.649 25.227 1.00 81.62 81 VAL A O 1
ATOM 663 N N . LYS A 1 82 ? -17.345 -1.487 23.649 1.00 82.62 82 LYS A N 1
ATOM 664 C CA . LYS A 1 82 ? -16.966 -0.384 24.547 1.00 82.62 82 LYS A CA 1
ATOM 665 C C . LYS A 1 82 ? -18.183 0.296 25.162 1.00 82.62 82 LYS A C 1
ATOM 667 O O . LYS A 1 82 ? -18.203 0.489 26.372 1.00 82.62 82 LYS A O 1
ATOM 672 N N . LYS A 1 83 ? -19.196 0.627 24.355 1.00 84.38 83 LYS A N 1
ATOM 673 C CA . LYS A 1 83 ? -20.431 1.266 24.843 1.00 84.38 83 LYS A CA 1
ATOM 674 C C . LYS A 1 83 ? -21.203 0.365 25.801 1.00 84.38 83 LYS A C 1
ATOM 676 O O . LYS A 1 83 ? -21.796 0.860 26.755 1.00 84.38 83 LYS A O 1
ATOM 681 N N . ASP A 1 84 ? -21.207 -0.942 25.564 1.00 83.44 84 ASP A N 1
ATOM 682 C CA . ASP A 1 84 ? -21.865 -1.895 26.458 1.00 83.44 84 ASP A CA 1
ATOM 683 C C . ASP A 1 84 ? -21.111 -2.043 27.787 1.00 83.44 84 ASP A C 1
ATOM 685 O O . ASP A 1 84 ? -21.734 -2.054 28.848 1.00 83.44 84 ASP A O 1
ATOM 689 N N . ILE A 1 85 ? -19.775 -2.066 27.756 1.00 83.12 85 ILE A N 1
ATOM 690 C CA . ILE A 1 85 ? -18.937 -2.071 28.965 1.00 83.12 85 ILE A CA 1
ATOM 691 C C . ILE A 1 85 ? -19.086 -0.754 29.737 1.00 83.12 85 ILE A C 1
ATOM 693 O O . ILE A 1 85 ? -19.205 -0.774 30.958 1.00 83.12 85 ILE A O 1
ATOM 697 N N . GLU A 1 86 ? -19.135 0.384 29.046 1.00 85.12 86 GLU A N 1
ATOM 698 C CA . GLU A 1 86 ? -19.354 1.696 29.660 1.00 85.12 86 GLU A CA 1
ATOM 699 C C . GLU A 1 86 ? -20.716 1.770 30.366 1.00 85.12 86 GLU A C 1
ATOM 701 O O . GLU A 1 86 ? -20.794 2.254 31.493 1.00 85.12 86 GLU A O 1
ATOM 706 N N . LYS A 1 87 ? -21.781 1.224 29.761 1.00 84.88 87 LYS A N 1
ATOM 707 C CA . LYS A 1 87 ? -23.100 1.120 30.409 1.00 84.88 87 LYS A CA 1
ATOM 708 C C . LYS A 1 87 ? -23.060 0.243 31.661 1.00 84.88 87 LYS A C 1
ATOM 710 O O . LYS A 1 87 ? -23.592 0.651 32.687 1.00 84.88 87 LYS A O 1
ATOM 715 N N . LEU A 1 88 ? -22.410 -0.921 31.596 1.00 82.75 88 LEU A N 1
ATOM 716 C CA . LEU A 1 88 ? -22.269 -1.818 32.750 1.00 82.75 88 LEU A CA 1
ATOM 717 C C . LEU A 1 88 ? -21.488 -1.161 33.897 1.00 82.75 88 LEU A C 1
ATOM 719 O O . LEU A 1 88 ? -21.873 -1.279 35.056 1.00 82.75 88 LEU A O 1
ATOM 723 N N . LEU A 1 89 ? -20.415 -0.435 33.578 1.00 81.31 89 LEU A N 1
ATOM 724 C CA . LEU A 1 89 ? -19.614 0.288 34.570 1.00 81.31 89 LEU A CA 1
ATOM 725 C C . LEU A 1 89 ? -20.357 1.498 35.150 1.00 81.31 89 LEU A C 1
ATOM 727 O O . LEU A 1 89 ? -20.223 1.803 36.334 1.00 81.31 89 LEU A O 1
ATOM 731 N N . ALA A 1 90 ? -21.187 2.166 34.345 1.00 82.94 90 ALA A N 1
ATOM 732 C CA . ALA A 1 90 ? -22.054 3.236 34.822 1.00 82.94 90 ALA A CA 1
ATOM 733 C C . ALA A 1 90 ? -23.095 2.728 35.835 1.00 82.94 90 ALA A C 1
ATOM 735 O O . ALA A 1 90 ? -23.399 3.439 36.793 1.00 82.94 90 ALA A O 1
ATOM 736 N N . GLU A 1 91 ? -23.605 1.503 35.665 1.00 82.88 91 GLU A N 1
ATOM 737 C CA . GLU A 1 91 ? -24.508 0.856 36.628 1.00 82.88 91 GLU A CA 1
ATOM 738 C C . GLU A 1 91 ? -23.805 0.501 37.948 1.00 82.88 91 GLU A C 1
ATOM 740 O O . GLU A 1 91 ? -24.418 0.605 39.012 1.00 82.88 91 GLU A O 1
ATOM 745 N N . THR A 1 92 ? -22.520 0.132 37.909 1.00 81.06 92 THR A N 1
ATOM 746 C CA . THR A 1 92 ? -21.725 -0.156 39.118 1.00 81.06 92 THR A CA 1
ATOM 747 C C . THR A 1 92 ? -21.101 1.089 39.755 1.00 81.06 92 THR A C 1
ATOM 749 O O . THR A 1 92 ? -20.645 1.025 40.896 1.00 81.06 92 THR A O 1
ATOM 752 N N . GLY A 1 93 ? -21.123 2.233 39.065 1.00 79.31 93 GLY A N 1
ATOM 753 C CA . GLY A 1 93 ? -20.566 3.504 39.536 1.00 79.31 93 GLY A CA 1
ATOM 754 C C . GLY A 1 93 ? -19.049 3.635 39.362 1.00 79.31 93 GLY A C 1
ATOM 755 O O . GLY A 1 93 ? -18.468 4.622 39.826 1.00 79.31 93 GLY A O 1
ATOM 756 N N . ASP A 1 94 ? -18.412 2.684 38.680 1.00 76.38 94 ASP A N 1
ATOM 757 C CA . ASP A 1 94 ? -16.974 2.690 38.425 1.00 76.38 94 ASP A CA 1
ATOM 758 C C . ASP A 1 94 ? -16.640 3.549 37.201 1.00 76.38 94 ASP A C 1
ATOM 760 O O . ASP A 1 94 ? -17.270 3.461 36.148 1.00 76.38 94 ASP A O 1
ATOM 764 N N . LYS A 1 95 ? -15.605 4.387 37.322 1.00 76.19 95 LYS A N 1
ATOM 765 C CA . LYS A 1 95 ? -15.096 5.205 36.213 1.00 76.19 95 LYS A CA 1
ATOM 766 C C . LYS A 1 95 ? -13.783 4.629 35.718 1.00 76.19 95 LYS A C 1
ATOM 768 O O . LYS A 1 95 ? -12.781 4.656 36.430 1.00 76.19 95 LYS A O 1
ATOM 773 N N . VAL A 1 96 ? -13.787 4.145 34.483 1.00 78.00 96 VAL A N 1
ATOM 774 C CA . VAL A 1 96 ? -12.602 3.619 33.801 1.00 78.00 96 VAL A CA 1
ATOM 775 C C . VAL A 1 96 ? -12.183 4.612 32.719 1.00 78.00 96 VAL A C 1
ATOM 777 O O . VAL A 1 96 ? -13.022 5.290 32.133 1.00 78.00 96 VAL A O 1
ATOM 780 N N . SER A 1 97 ? -10.878 4.747 32.487 1.00 83.44 97 SER A N 1
ATOM 781 C CA . SER A 1 97 ? -10.357 5.568 31.391 1.00 83.44 97 SER A CA 1
ATOM 782 C C . SER A 1 97 ? -10.676 4.941 30.031 1.00 83.44 97 SER A C 1
ATOM 784 O O . SER A 1 97 ? -10.783 3.720 29.922 1.00 83.44 97 SER A O 1
ATOM 786 N N . ASP A 1 98 ? -10.740 5.750 28.972 1.00 77.81 98 ASP A N 1
ATOM 787 C CA . ASP A 1 98 ? -11.023 5.265 27.610 1.00 77.81 98 ASP A CA 1
ATOM 788 C C . ASP A 1 98 ? -10.060 4.150 27.173 1.00 77.81 98 ASP A C 1
ATOM 790 O O . ASP A 1 98 ? -10.484 3.138 26.622 1.00 77.81 98 ASP A O 1
ATOM 794 N N . ALA A 1 99 ? -8.772 4.278 27.518 1.00 79.06 99 ALA A N 1
ATOM 795 C CA . ALA A 1 99 ? -7.761 3.245 27.280 1.00 79.06 99 ALA A CA 1
ATOM 796 C C . ALA A 1 99 ? -8.075 1.923 28.010 1.00 79.06 99 ALA A C 1
ATOM 798 O O . ALA A 1 99 ? -7.824 0.838 27.486 1.00 79.06 99 ALA A O 1
ATOM 799 N N . GLY A 1 100 ? -8.638 2.002 29.218 1.00 79.25 100 GLY A N 1
ATOM 800 C CA . GLY A 1 100 ? -9.099 0.837 29.967 1.00 79.25 100 GLY A CA 1
ATOM 801 C C . GLY A 1 100 ? -10.328 0.191 29.328 1.00 79.25 100 GLY A C 1
ATOM 802 O O . GLY A 1 100 ? -10.373 -1.032 29.222 1.00 79.25 100 GLY A O 1
ATOM 803 N N . LEU A 1 101 ? -11.276 0.990 28.827 1.00 81.56 101 LEU A N 1
ATOM 804 C CA . LEU A 1 101 ? -12.441 0.493 28.087 1.00 81.56 101 LEU A CA 1
ATOM 805 C C . LEU A 1 101 ? -12.033 -0.228 26.799 1.00 81.56 101 LEU A C 1
ATOM 807 O O . LEU A 1 101 ? -12.582 -1.287 26.501 1.00 81.56 101 LEU A O 1
ATOM 811 N N . GLU A 1 102 ? -11.045 0.286 26.055 1.00 78.88 102 GLU A N 1
ATOM 812 C CA . GLU A 1 102 ? -10.548 -0.415 24.864 1.00 78.88 102 GLU A CA 1
ATOM 813 C C . GLU A 1 102 ? -9.931 -1.771 25.213 1.00 78.88 102 GLU A C 1
ATOM 815 O O . GLU A 1 102 ? -10.183 -2.755 24.522 1.00 78.88 102 GLU A O 1
ATOM 820 N N . ASN A 1 103 ? -9.136 -1.835 26.283 1.00 80.44 103 ASN A N 1
ATOM 821 C CA . ASN A 1 103 ? -8.493 -3.075 26.712 1.00 80.44 103 ASN A CA 1
ATOM 822 C C . ASN A 1 103 ? -9.513 -4.097 27.224 1.00 80.44 103 ASN A C 1
ATOM 824 O O . ASN A 1 103 ? -9.378 -5.284 26.941 1.00 80.44 103 ASN A O 1
ATOM 828 N N . LEU A 1 104 ? -10.555 -3.646 27.927 1.00 80.88 104 LEU A N 1
ATOM 829 C CA . LEU A 1 104 ? -11.659 -4.504 28.356 1.00 80.88 104 LEU A CA 1
ATOM 830 C C . LEU A 1 104 ? -12.487 -5.003 27.166 1.00 80.88 104 LEU A C 1
ATOM 832 O O . LEU A 1 104 ? -12.873 -6.168 27.142 1.00 80.88 104 LEU A O 1
ATOM 836 N N . ALA A 1 105 ? -12.722 -4.156 26.161 1.00 81.19 105 ALA A N 1
ATOM 837 C CA . ALA A 1 105 ? -13.415 -4.555 24.939 1.00 81.19 105 ALA A CA 1
ATOM 838 C C . ALA A 1 105 ? -12.605 -5.583 24.135 1.00 81.19 105 ALA A C 1
ATOM 840 O O . ALA A 1 105 ? -13.164 -6.587 23.705 1.00 81.19 105 ALA A O 1
ATOM 841 N N . LYS A 1 106 ? -11.288 -5.384 23.998 1.00 79.88 106 LYS A N 1
ATOM 842 C CA . LYS A 1 106 ? -10.376 -6.355 23.370 1.00 79.88 106 LYS A CA 1
ATOM 843 C C . LYS A 1 106 ? -10.340 -7.681 24.131 1.00 79.88 106 LYS A C 1
ATOM 845 O O . LYS A 1 106 ? -10.564 -8.725 23.532 1.00 79.88 106 LYS A O 1
ATOM 850 N N . PHE A 1 107 ? -10.206 -7.631 25.461 1.00 80.31 107 PHE A N 1
ATOM 851 C CA . PHE A 1 107 ? -10.276 -8.814 26.326 1.00 80.31 107 PHE A CA 1
ATOM 852 C C . PHE A 1 107 ? -11.608 -9.562 26.188 1.00 80.31 107 PHE A C 1
ATOM 854 O O . PHE A 1 107 ? -11.636 -10.786 26.181 1.00 80.31 107 PHE A O 1
ATOM 861 N N . ARG A 1 108 ? -12.729 -8.844 26.053 1.00 79.75 108 ARG A N 1
ATOM 862 C CA . ARG A 1 108 ? -14.051 -9.455 25.862 1.00 79.75 108 ARG A CA 1
ATOM 863 C C . ARG A 1 108 ? -14.204 -10.140 24.501 1.00 79.75 108 ARG A C 1
ATOM 865 O O . ARG A 1 108 ? -15.016 -11.055 24.384 1.00 79.75 108 ARG A O 1
ATOM 872 N N . LEU A 1 109 ? -13.474 -9.671 23.497 1.00 77.81 109 LEU A N 1
ATOM 873 C CA . LEU A 1 109 ? -13.531 -10.148 22.118 1.00 77.81 109 LEU A CA 1
ATOM 874 C C . LEU A 1 109 ? -12.465 -11.209 21.792 1.00 77.81 109 LEU A C 1
ATOM 876 O O . LEU A 1 109 ? -12.453 -11.681 20.659 1.00 77.81 109 LEU A O 1
ATOM 880 N N . ASP A 1 110 ? -11.606 -11.587 22.749 1.00 76.25 110 ASP A N 1
ATOM 881 C CA . ASP A 1 110 ? -10.427 -12.447 22.530 1.00 76.25 110 ASP A CA 1
ATOM 882 C C . ASP A 1 110 ? -9.536 -11.955 21.359 1.00 76.25 110 ASP A C 1
ATOM 884 O O . ASP A 1 110 ? -9.005 -12.748 20.577 1.00 76.25 110 ASP A O 1
ATOM 888 N N . LEU A 1 111 ? -9.388 -10.626 21.238 1.00 62.91 111 LEU A N 1
ATOM 889 C CA . LEU A 1 111 ? -8.520 -9.925 20.273 1.00 62.91 111 LEU A CA 1
ATOM 890 C C . LEU A 1 111 ? -7.233 -9.434 20.945 1.00 62.91 111 LEU A C 1
ATOM 892 O O . LEU A 1 111 ? -6.160 -9.577 20.319 1.00 62.91 111 LEU A O 1
#

Organism: NCBI:txid303405

Foldseek 3Di:
DPDPVVVVVVVVVVVVVVVVVVVVVVVVVVVVVVVVVVVVVVVVVVVVVVVVVVVVVVVVVVVVVVVVVVVVCCVPQQVVQLVVVVVVCVVVVHDDDPVRSSVVSCVVVVD

pLDDT: mean 74.19, std 11.9, range [47.97, 92.38]

Secondary structure (DSSP, 8-state):
---HHHHHHHHHHHHHHHHHHHHHHHHHHHHHHHHHHHHHHHHHHHHHHHHHHHHHHHHHHHHHHHHHHHHHHIIIIIHHHHHHHHHHHHHHT----HHHHHHHHHHHHT-

Radius of gyration: 41.63 Å; chains: 1; bounding box: 71×18×122 Å

Sequence (111 aa):
MLSQASRRTLQSLSRNNRVVVAANRRSMMAFADKAKLREKVEEDRYMKEQEEAWKEKLRALKQQEETSRDAAHHAEVVDPVKKDIEKLLAETGDKVSDAGLENLAKFRLDL